Protein AF-A0A1H2SI78-F1 (afdb_monomer_lite)

pLDDT: mean 74.06, std 15.13, range [45.38, 96.56]

Secondary structure (DSSP, 8-state):
-------TTSTTS-EEEEE-TTS-EEEEEE--PPPPPP--------------------PPPP-

Radius of gyration: 33.5 Å; chains: 1; bounding box: 70×48×79 Å

Foldseek 3Di:
DDDPDPDPVCPPFPWDFDADPVRHTPDIDGDDDDDDPDDPPDPPPPPPPDDDPPPDDDDDDDD

Sequence (63 aa):
MSIEQYDPLFDDIPWDIITDDSGKVIGEVYMILPDPPPRRRQNKWGTITTLPRMNMLKRPSSE

Structure (mmCIF, N/CA/C/O backbone):
data_AF-A0A1H2SI78-F1
#
_entry.id   AF-A0A1H2SI78-F1
#
loop_
_atom_site.group_PDB
_atom_site.id
_atom_site.type_symbol
_atom_site.label_atom_id
_atom_site.label_alt_id
_atom_site.label_comp_id
_atom_site.label_asym_id
_atom_site.label_entity_id
_atom_site.label_seq_id
_atom_site.pdbx_PDB_ins_code
_atom_site.Cartn_x
_atom_site.Cartn_y
_atom_site.Cartn_z
_atom_site.occupancy
_atom_site.B_iso_or_equiv
_atom_site.auth_seq_id
_atom_site.auth_comp_id
_atom_site.auth_asym_id
_atom_site.auth_atom_id
_atom_site.pdbx_PDB_model_num
ATOM 1 N N . MET A 1 1 ? -5.132 22.250 18.133 1.00 45.38 1 MET A N 1
ATOM 2 C CA . MET A 1 1 ? -5.359 21.499 16.885 1.00 45.38 1 MET A CA 1
ATOM 3 C C . MET A 1 1 ? -4.033 21.498 16.161 1.00 45.38 1 MET A C 1
ATOM 5 O O . MET A 1 1 ? -3.626 22.549 15.684 1.00 45.38 1 MET A O 1
ATOM 9 N N . SER A 1 2 ? -3.293 20.397 16.234 1.00 52.12 2 SER A N 1
ATOM 10 C CA . SER A 1 2 ? -2.038 20.267 15.496 1.00 52.12 2 SER A CA 1
ATOM 11 C C . SER A 1 2 ? -2.402 20.102 14.026 1.00 52.12 2 SER A C 1
ATOM 13 O O . SER A 1 2 ? -3.214 19.243 13.698 1.00 52.12 2 SER A O 1
ATOM 15 N N . ILE A 1 3 ? -1.880 20.970 13.166 1.00 59.31 3 ILE A N 1
ATOM 16 C CA . ILE A 1 3 ? -1.922 20.753 11.723 1.00 59.31 3 ILE A CA 1
ATOM 17 C C . ILE A 1 3 ? -0.993 19.575 11.447 1.00 59.31 3 ILE A C 1
ATOM 19 O O . ILE A 1 3 ? 0.220 19.699 11.591 1.00 59.31 3 ILE A O 1
ATOM 23 N N . GLU A 1 4 ? -1.557 18.408 11.150 1.00 64.12 4 GLU A N 1
ATOM 24 C CA . GLU A 1 4 ? -0.760 17.323 10.593 1.00 64.12 4 GLU A CA 1
ATOM 25 C C . GLU A 1 4 ? -0.269 17.801 9.231 1.00 64.12 4 GLU A C 1
ATOM 27 O O . GLU A 1 4 ? -1.040 18.023 8.296 1.00 64.12 4 GLU A O 1
ATOM 32 N N . GLN A 1 5 ? 1.020 18.116 9.183 1.00 70.75 5 GLN A N 1
ATOM 33 C CA . GLN A 1 5 ? 1.690 18.561 7.982 1.00 70.75 5 GLN A CA 1
ATOM 34 C C . GLN A 1 5 ? 1.741 17.359 7.040 1.00 70.75 5 GLN A C 1
ATOM 36 O O . GLN A 1 5 ? 2.508 16.431 7.273 1.00 70.75 5 GLN A O 1
ATOM 41 N N . TYR A 1 6 ? 0.876 17.367 6.026 1.00 72.00 6 TYR A N 1
ATOM 42 C CA . TYR A 1 6 ? 0.866 16.367 4.965 1.00 72.00 6 TYR A CA 1
ATOM 43 C C . TYR A 1 6 ? 2.261 16.335 4.331 1.00 72.00 6 TYR A C 1
ATOM 45 O O . TYR A 1 6 ? 2.737 17.376 3.867 1.00 72.00 6 TYR A O 1
ATOM 53 N N . ASP A 1 7 ? 2.943 15.193 4.414 1.00 77.00 7 ASP A N 1
A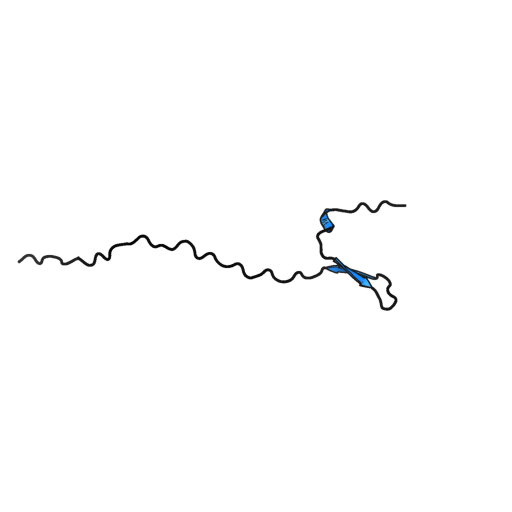TOM 54 C CA . ASP A 1 7 ? 4.289 15.021 3.877 1.00 77.00 7 ASP A CA 1
ATOM 55 C C . ASP A 1 7 ? 4.182 14.454 2.454 1.00 77.00 7 ASP A C 1
ATOM 57 O O . ASP A 1 7 ? 3.907 13.261 2.301 1.00 77.00 7 ASP A O 1
ATOM 61 N N . PRO A 1 8 ? 4.437 15.274 1.413 1.00 82.00 8 PRO A N 1
ATOM 62 C CA . PRO A 1 8 ? 4.265 14.865 0.020 1.00 82.00 8 PRO A CA 1
ATOM 63 C C . PRO A 1 8 ? 5.146 13.679 -0.382 1.00 82.00 8 PRO A C 1
ATOM 65 O O . PRO A 1 8 ? 4.933 13.078 -1.431 1.00 82.00 8 PRO A O 1
ATOM 68 N N . LEU A 1 9 ? 6.175 13.355 0.412 1.00 80.25 9 LEU A N 1
ATOM 69 C CA . LEU A 1 9 ? 7.049 12.214 0.160 1.00 80.25 9 LEU A CA 1
ATOM 70 C C . LEU A 1 9 ? 6.304 10.875 0.256 1.00 80.25 9 LEU A C 1
ATOM 72 O O . LEU A 1 9 ? 6.731 9.899 -0.361 1.00 80.25 9 LEU A O 1
ATOM 76 N N . PHE A 1 10 ? 5.221 10.822 1.034 1.00 75.62 10 PHE A N 1
ATOM 77 C CA . PHE A 1 10 ? 4.505 9.586 1.341 1.00 75.62 10 PHE A CA 1
A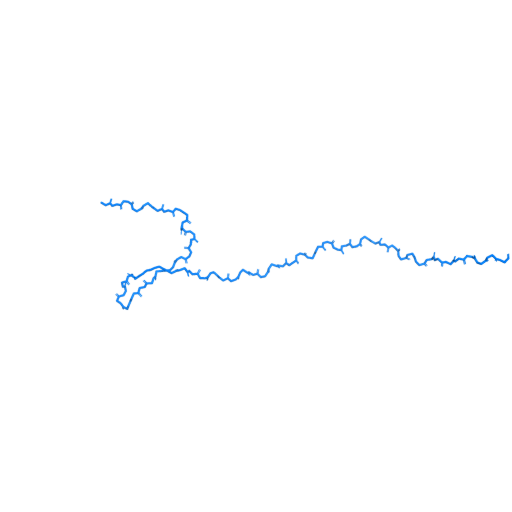TOM 78 C C . PHE A 1 10 ? 3.173 9.441 0.585 1.00 75.62 10 PHE A C 1
ATOM 80 O O . PHE A 1 10 ? 2.556 8.383 0.682 1.00 75.62 10 PHE A O 1
ATOM 87 N N . ASP A 1 11 ? 2.774 10.437 -0.215 1.00 78.69 11 ASP A N 1
ATOM 88 C CA . ASP A 1 11 ? 1.501 10.463 -0.961 1.00 78.69 11 ASP A CA 1
ATOM 89 C C . ASP A 1 11 ? 1.370 9.324 -1.981 1.00 78.69 11 ASP A C 1
ATOM 91 O O . ASP A 1 11 ? 0.292 8.764 -2.168 1.00 78.69 11 ASP A O 1
ATOM 95 N N . ASP A 1 12 ? 2.478 8.966 -2.631 1.00 80.56 12 ASP A N 1
ATOM 96 C CA . ASP A 1 12 ? 2.507 7.942 -3.681 1.00 80.56 12 ASP A CA 1
ATOM 97 C C . ASP A 1 12 ? 2.713 6.522 -3.128 1.00 80.56 12 ASP A C 1
ATOM 99 O O . ASP A 1 12 ? 2.781 5.550 -3.892 1.00 80.56 12 ASP A O 1
ATOM 103 N N . ILE A 1 13 ? 2.863 6.370 -1.808 1.00 81.88 13 ILE A N 1
ATOM 104 C CA . ILE A 1 13 ? 3.071 5.056 -1.210 1.00 81.88 13 ILE A CA 1
ATOM 105 C C . ILE A 1 13 ? 1.712 4.367 -1.059 1.00 81.88 13 ILE A C 1
ATOM 107 O O . ILE A 1 13 ? 0.817 4.915 -0.416 1.00 81.88 13 ILE A O 1
ATOM 111 N N . PRO A 1 14 ? 1.540 3.152 -1.608 1.00 85.56 14 PRO A N 1
ATOM 112 C CA . PRO A 1 14 ? 0.277 2.430 -1.554 1.00 85.56 14 PRO A CA 1
ATOM 113 C C . PRO A 1 14 ? 0.092 1.805 -0.164 1.00 85.56 14 PRO A C 1
ATOM 115 O O . PRO A 1 14 ? 0.276 0.602 0.023 1.00 85.56 14 PRO A O 1
ATOM 118 N N . TRP A 1 15 ? -0.201 2.638 0.829 1.00 86.06 15 TRP A N 1
ATOM 119 C CA . TRP A 1 15 ? -0.615 2.201 2.155 1.00 86.06 15 TRP A CA 1
ATOM 120 C C . TRP A 1 15 ? -2.092 1.819 2.131 1.00 86.06 15 TRP A C 1
ATOM 122 O O . TRP A 1 15 ? -2.908 2.516 1.530 1.00 86.06 15 TRP A O 1
ATOM 132 N N . ASP A 1 16 ? -2.434 0.730 2.809 1.00 88.19 16 ASP A N 1
ATOM 133 C CA . ASP A 1 16 ? -3.822 0.352 3.065 1.00 88.19 16 ASP A CA 1
ATOM 134 C C . ASP A 1 16 ? -4.119 0.422 4.566 1.00 88.19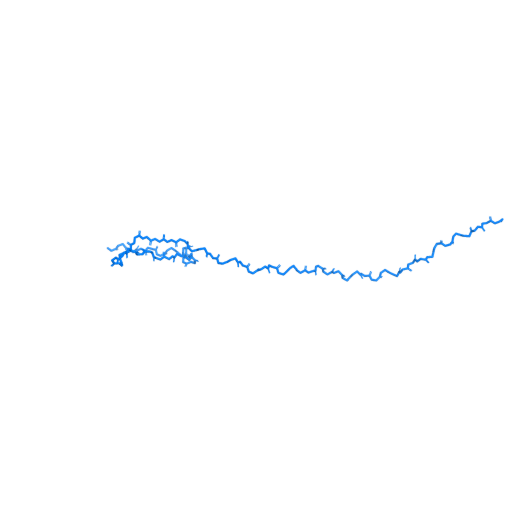 16 ASP A C 1
ATOM 136 O O . ASP A 1 16 ? -3.256 0.114 5.398 1.00 88.19 16 ASP A O 1
ATOM 140 N N . ILE A 1 17 ? -5.337 0.837 4.914 1.00 91.06 17 ILE A N 1
ATOM 141 C CA . ILE A 1 17 ? -5.764 0.994 6.306 1.00 91.06 17 ILE A CA 1
ATOM 142 C C . ILE A 1 17 ? -6.347 -0.331 6.779 1.00 91.06 17 ILE A C 1
ATOM 144 O O . ILE A 1 17 ? -7.318 -0.841 6.224 1.00 91.06 17 ILE A O 1
ATOM 148 N N . ILE A 1 18 ? -5.791 -0.859 7.862 1.00 93.50 18 ILE A N 1
ATOM 149 C CA . ILE A 1 18 ? -6.290 -2.075 8.501 1.00 93.50 18 ILE A CA 1
ATOM 150 C C . ILE A 1 18 ? -7.149 -1.719 9.710 1.00 93.50 18 ILE A C 1
ATOM 152 O O . ILE A 1 18 ? -6.759 -0.938 10.585 1.00 93.50 18 ILE A O 1
ATOM 156 N N . THR A 1 19 ? -8.333 -2.324 9.758 1.00 96.56 19 THR A N 1
ATOM 157 C CA . THR A 1 19 ? -9.302 -2.173 10.845 1.00 96.56 19 THR A CA 1
ATOM 158 C C . THR A 1 19 ? -9.503 -3.486 11.586 1.00 96.56 19 THR A C 1
ATOM 160 O O . THR A 1 19 ? -9.405 -4.560 10.992 1.00 96.56 19 THR A O 1
ATOM 163 N N . ASP A 1 20 ? -9.823 -3.397 12.874 1.00 95.00 20 ASP A N 1
ATOM 164 C CA . ASP A 1 20 ? -10.315 -4.538 13.643 1.00 95.00 20 ASP A CA 1
ATOM 165 C C . ASP A 1 20 ? -11.776 -4.885 13.300 1.00 95.00 20 ASP A C 1
ATOM 167 O O . ASP A 1 20 ? -12.441 -4.222 12.500 1.00 95.00 20 ASP A O 1
ATOM 171 N N . ASP A 1 21 ? -12.288 -5.922 13.956 1.00 96.31 21 ASP A N 1
ATOM 172 C CA . ASP A 1 21 ? -13.639 -6.468 13.804 1.00 96.31 21 ASP A CA 1
ATOM 173 C C . ASP A 1 21 ? -14.750 -5.444 14.109 1.00 96.31 21 ASP A C 1
ATOM 175 O O . ASP A 1 21 ? -15.894 -5.607 13.685 1.00 96.31 21 ASP A O 1
ATOM 179 N N . SER A 1 22 ? -14.425 -4.391 14.866 1.00 96.44 22 SER A N 1
ATOM 180 C CA . SER A 1 22 ? -15.335 -3.298 15.219 1.00 96.44 22 SER A CA 1
ATOM 181 C C . SER A 1 22 ? -15.279 -2.124 14.235 1.00 96.44 22 SER A C 1
ATOM 183 O O . SER A 1 22 ? -16.039 -1.165 14.379 1.00 96.44 22 SER A O 1
ATOM 185 N N . GLY A 1 23 ? -14.400 -2.193 13.231 1.00 93.44 23 GLY A N 1
ATOM 186 C CA . GLY A 1 23 ? -14.138 -1.115 12.280 1.00 93.44 23 GLY A CA 1
ATOM 187 C C . GLY A 1 23 ? -13.186 -0.042 12.814 1.00 93.44 23 GLY A C 1
ATOM 188 O O . GLY A 1 23 ? -13.052 1.018 12.203 1.00 93.44 23 GLY A O 1
ATOM 189 N N . LYS A 1 24 ? -12.518 -0.280 13.949 1.00 95.56 24 LYS A N 1
ATOM 190 C CA . LYS A 1 24 ? -11.534 0.651 14.505 1.00 95.56 24 LYS A CA 1
ATOM 191 C C . LYS A 1 24 ? -10.197 0.471 13.792 1.00 95.56 24 LYS A C 1
ATOM 193 O O . LYS A 1 24 ? -9.708 -0.646 13.652 1.00 95.56 24 LYS A O 1
ATOM 198 N N . VAL A 1 25 ? -9.579 1.580 13.388 1.00 94.50 25 VAL A N 1
ATOM 199 C CA . VAL A 1 25 ? -8.251 1.580 12.758 1.00 94.50 25 VAL A CA 1
ATOM 200 C C 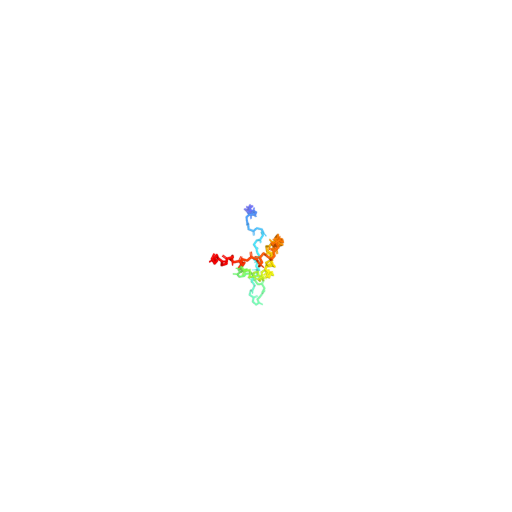. VAL A 1 25 ? -7.201 1.073 13.745 1.00 94.50 25 VAL A C 1
ATOM 202 O O . VAL A 1 25 ? -7.063 1.608 14.849 1.00 94.50 25 VAL A O 1
ATOM 205 N N . ILE A 1 26 ? -6.467 0.041 13.333 1.00 93.69 26 ILE A N 1
ATOM 206 C CA . ILE A 1 26 ? -5.380 -0.570 14.111 1.00 93.69 26 ILE A CA 1
ATOM 207 C C . ILE A 1 26 ? -4.000 -0.316 13.500 1.00 93.69 26 ILE A C 1
ATOM 209 O O . ILE A 1 26 ? -2.998 -0.522 14.183 1.00 93.69 26 ILE A O 1
ATOM 213 N N . GLY A 1 27 ? -3.931 0.162 12.255 1.00 90.56 27 GLY A N 1
ATOM 214 C CA . GLY A 1 27 ? -2.679 0.569 11.629 1.00 90.56 27 GLY A CA 1
ATOM 215 C C . GLY A 1 27 ? -2.767 0.725 10.115 1.00 90.56 27 GLY A C 1
ATOM 216 O O . GLY A 1 27 ? -3.853 0.775 9.534 1.00 90.56 27 GLY A O 1
ATOM 217 N N . GLU A 1 28 ? -1.589 0.757 9.502 1.00 90.88 28 GLU A N 1
ATOM 218 C CA . GLU A 1 28 ? -1.373 0.901 8.063 1.00 90.88 28 GLU A CA 1
ATOM 219 C C . GLU A 1 28 ? -0.413 -0.198 7.592 1.00 90.88 28 GLU A C 1
ATOM 221 O O . GLU A 1 28 ? 0.518 -0.577 8.312 1.00 90.88 28 GLU A O 1
ATOM 226 N N . VAL A 1 29 ? -0.638 -0.737 6.393 1.00 89.06 29 VAL A N 1
ATOM 227 C CA . VAL A 1 29 ? 0.192 -1.798 5.807 1.00 89.06 29 VAL A CA 1
ATOM 228 C C . VAL A 1 29 ? 0.635 -1.436 4.395 1.00 89.06 29 VAL A C 1
ATOM 230 O O . VAL A 1 29 ? -0.130 -0.877 3.615 1.00 89.06 29 VAL A O 1
ATOM 233 N N . TYR A 1 30 ? 1.891 -1.748 4.065 1.00 87.06 30 TYR A N 1
ATOM 234 C CA . TYR A 1 30 ? 2.440 -1.514 2.732 1.00 87.06 30 TYR A CA 1
ATOM 235 C C . TYR A 1 30 ? 1.889 -2.545 1.746 1.00 87.06 30 TYR A C 1
ATOM 237 O O . TYR A 1 30 ? 2.034 -3.753 1.966 1.00 87.06 30 TYR A O 1
ATOM 245 N N . MET A 1 31 ? 1.305 -2.088 0.639 1.00 84.50 31 MET A N 1
ATOM 246 C CA . MET A 1 31 ? 0.830 -2.979 -0.414 1.00 84.50 31 MET A CA 1
ATOM 247 C C . MET A 1 31 ? 1.967 -3.387 -1.354 1.00 84.50 31 MET A C 1
ATOM 249 O O . MET A 1 31 ? 2.719 -2.558 -1.868 1.00 84.50 31 MET A O 1
ATOM 253 N N . ILE A 1 32 ? 2.056 -4.686 -1.639 1.00 82.75 32 ILE A N 1
ATOM 254 C CA . ILE A 1 32 ? 2.975 -5.204 -2.653 1.00 82.75 32 ILE A CA 1
ATOM 255 C C . ILE A 1 32 ? 2.414 -4.845 -4.031 1.00 82.75 32 ILE A C 1
ATOM 257 O O . ILE A 1 32 ? 1.348 -5.323 -4.422 1.00 82.75 32 ILE A O 1
ATOM 261 N N . LEU A 1 33 ? 3.139 -4.006 -4.770 1.00 79.81 33 LEU A N 1
ATOM 262 C CA . LEU A 1 33 ? 2.804 -3.690 -6.155 1.00 79.81 33 LEU A CA 1
ATOM 263 C C . LEU A 1 33 ? 2.991 -4.933 -7.042 1.00 79.81 33 LEU A C 1
ATOM 265 O O . LEU A 1 33 ? 3.935 -5.698 -6.827 1.00 79.81 33 LEU A O 1
ATOM 269 N N . PRO A 1 34 ? 2.121 -5.150 -8.045 1.00 81.62 34 PRO A N 1
ATOM 270 C CA . PRO A 1 34 ? 2.285 -6.258 -8.975 1.00 81.62 34 PRO A CA 1
ATOM 271 C C . PRO A 1 34 ? 3.607 -6.134 -9.737 1.00 81.62 34 PRO A C 1
ATOM 273 O O . PRO A 1 34 ? 4.056 -5.026 -10.049 1.00 81.62 34 PRO A O 1
ATOM 276 N N . ASP A 1 35 ? 4.200 -7.279 -10.080 1.00 81.19 35 ASP A N 1
ATOM 277 C CA . ASP A 1 35 ? 5.424 -7.303 -10.874 1.00 81.19 35 ASP A CA 1
ATOM 278 C C . ASP A 1 35 ? 5.211 -6.548 -12.196 1.00 81.19 35 ASP A C 1
ATOM 280 O O . ASP A 1 35 ? 4.221 -6.786 -12.904 1.00 81.19 35 ASP A O 1
ATOM 284 N N . PRO A 1 36 ? 6.129 -5.638 -12.571 1.00 82.44 36 PRO A N 1
ATOM 285 C CA . PRO A 1 36 ? 6.015 -4.942 -13.836 1.00 82.44 36 PRO A CA 1
ATOM 286 C C . PRO A 1 36 ? 6.087 -5.951 -14.991 1.00 82.44 36 PRO A C 1
ATOM 288 O O . PRO A 1 36 ? 6.810 -6.951 -14.910 1.00 82.44 36 PRO A O 1
ATOM 291 N N . PRO A 1 37 ? 5.387 -5.689 -16.108 1.00 83.31 37 PRO A N 1
ATOM 292 C CA . PRO A 1 37 ? 5.415 -6.582 -17.253 1.00 83.31 37 PRO A CA 1
ATOM 293 C C . PRO A 1 37 ? 6.856 -6.797 -17.748 1.00 83.31 37 PRO A C 1
ATOM 295 O O . PRO A 1 37 ? 7.664 -5.859 -17.739 1.00 83.31 37 PRO A O 1
ATOM 298 N N . PRO A 1 38 ? 7.198 -8.009 -18.228 1.00 85.19 38 PRO A N 1
ATOM 299 C CA . PRO A 1 38 ? 8.539 -8.310 -18.706 1.00 85.19 38 PRO A CA 1
ATOM 300 C C . PRO A 1 38 ? 8.988 -7.303 -19.765 1.00 85.19 38 PRO A C 1
ATOM 302 O O . PRO A 1 38 ? 8.336 -7.113 -20.796 1.00 85.19 38 PRO A O 1
ATOM 305 N N . ARG A 1 39 ? 10.138 -6.662 -19.537 1.00 82.31 39 ARG A N 1
ATOM 306 C CA . ARG A 1 39 ? 10.712 -5.720 -20.502 1.00 82.31 39 ARG A CA 1
ATOM 307 C C . ARG A 1 39 ? 11.002 -6.469 -21.804 1.00 82.31 39 ARG A C 1
ATOM 309 O O . ARG A 1 39 ? 11.8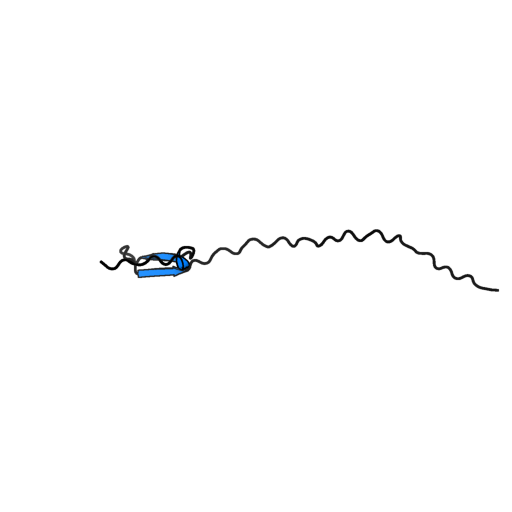82 -7.331 -21.835 1.00 82.31 39 ARG A O 1
ATOM 316 N N . ARG A 1 40 ? 10.304 -6.130 -22.898 1.00 79.94 40 ARG A N 1
ATOM 317 C CA . ARG A 1 40 ? 10.649 -6.642 -24.235 1.00 79.94 40 ARG A CA 1
ATOM 318 C C . ARG A 1 40 ? 12.093 -6.250 -24.524 1.00 79.94 40 ARG A C 1
ATOM 320 O O . ARG A 1 40 ? 12.401 -5.069 -24.675 1.00 79.94 40 ARG A O 1
ATOM 327 N N . ARG A 1 41 ? 12.990 -7.237 -24.584 1.00 76.25 41 ARG A N 1
ATOM 328 C CA . ARG A 1 41 ? 14.357 -7.014 -25.057 1.00 76.25 41 ARG A CA 1
ATOM 329 C C . ARG A 1 41 ? 14.237 -6.480 -26.480 1.00 76.25 41 ARG A C 1
ATOM 331 O O . ARG A 1 41 ? 13.741 -7.177 -27.357 1.00 76.25 41 ARG A O 1
ATOM 338 N N . GLN A 1 42 ? 14.646 -5.235 -26.703 1.00 72.44 42 GLN A N 1
ATOM 339 C CA . GLN A 1 42 ? 14.899 -4.764 -28.054 1.00 72.44 42 GLN A CA 1
ATOM 340 C C . GLN A 1 42 ? 16.048 -5.611 -28.591 1.00 72.44 42 GLN A C 1
ATOM 342 O O . GLN A 1 42 ? 17.169 -5.565 -28.076 1.00 72.44 42 GLN A O 1
ATOM 347 N N . ASN A 1 43 ? 15.746 -6.443 -29.583 1.00 69.81 43 ASN A N 1
ATOM 348 C CA . ASN A 1 43 ? 16.755 -7.136 -30.360 1.00 69.81 43 ASN A CA 1
ATOM 349 C C . ASN A 1 43 ? 17.603 -6.029 -30.978 1.00 69.81 43 ASN A C 1
ATOM 351 O O . ASN A 1 43 ? 17.128 -5.277 -31.828 1.00 69.81 43 ASN A O 1
ATOM 355 N N . LYS A 1 44 ? 18.818 -5.865 -30.457 1.00 61.91 44 LYS A N 1
ATOM 356 C CA . LYS A 1 44 ? 19.784 -4.889 -30.946 1.00 61.91 44 LYS A CA 1
ATOM 357 C C . LYS A 1 44 ? 19.883 -5.069 -32.455 1.00 61.91 44 LYS A C 1
ATOM 359 O O . LYS A 1 44 ? 20.024 -6.202 -32.909 1.00 61.91 44 LYS A O 1
ATOM 364 N N . TRP A 1 45 ? 19.757 -3.958 -33.174 1.00 56.97 45 TRP A N 1
ATOM 365 C CA . TRP A 1 45 ? 19.929 -3.806 -34.614 1.00 56.97 45 TRP A CA 1
ATOM 366 C C . TRP A 1 45 ? 21.045 -4.718 -35.140 1.00 56.97 45 TRP A C 1
ATOM 368 O O . TRP A 1 45 ? 22.229 -4.398 -35.085 1.00 56.97 45 TRP A O 1
ATOM 378 N N . GLY A 1 46 ? 20.634 -5.899 -35.586 1.00 61.00 46 GLY A N 1
ATOM 379 C CA . GLY A 1 46 ? 21.466 -6.927 -36.182 1.00 61.00 46 GLY A CA 1
ATOM 380 C C . GLY A 1 46 ? 21.157 -7.028 -37.664 1.00 61.00 46 GLY A C 1
ATOM 381 O O . GLY A 1 46 ? 20.974 -8.129 -38.167 1.00 61.00 46 GLY A O 1
ATOM 382 N N . THR A 1 47 ? 21.072 -5.897 -38.369 1.00 52.31 47 THR A N 1
ATOM 383 C CA . THR A 1 47 ? 21.284 -5.921 -39.817 1.00 52.31 47 THR A CA 1
ATOM 384 C C . THR A 1 47 ? 22.787 -5.962 -40.006 1.00 52.31 47 THR A C 1
ATOM 386 O O . THR A 1 47 ? 23.465 -4.939 -40.061 1.00 52.31 47 THR A O 1
ATOM 389 N N . ILE A 1 48 ? 23.305 -7.185 -39.994 1.00 52.34 48 ILE A N 1
ATOM 390 C CA . ILE A 1 48 ? 24.648 -7.516 -40.441 1.00 52.34 48 ILE A CA 1
ATOM 391 C C . ILE A 1 48 ? 24.752 -6.944 -41.854 1.00 52.34 48 ILE A C 1
ATOM 393 O O . ILE A 1 48 ? 24.070 -7.413 -42.765 1.00 52.34 48 ILE A O 1
ATOM 397 N N . THR A 1 49 ? 25.539 -5.882 -42.015 1.00 51.69 49 THR A N 1
ATOM 398 C CA . THR A 1 49 ? 25.933 -5.356 -43.317 1.00 51.69 49 THR A CA 1
ATOM 399 C C . THR A 1 49 ? 26.407 -6.531 -44.157 1.00 51.69 49 THR A C 1
ATOM 401 O O . THR A 1 49 ? 27.308 -7.263 -43.753 1.00 51.69 49 THR A O 1
ATOM 404 N N . THR A 1 50 ? 25.742 -6.737 -45.287 1.00 58.62 50 THR A N 1
ATOM 405 C CA . THR A 1 50 ? 26.037 -7.716 -46.326 1.00 58.62 50 THR A CA 1
ATOM 406 C C . THR A 1 50 ? 27.548 -7.873 -46.522 1.00 58.62 50 THR A C 1
ATOM 408 O O . THR A 1 50 ? 28.172 -7.062 -47.199 1.00 58.62 50 THR A O 1
ATOM 411 N N . LEU A 1 51 ? 28.156 -8.911 -45.943 1.0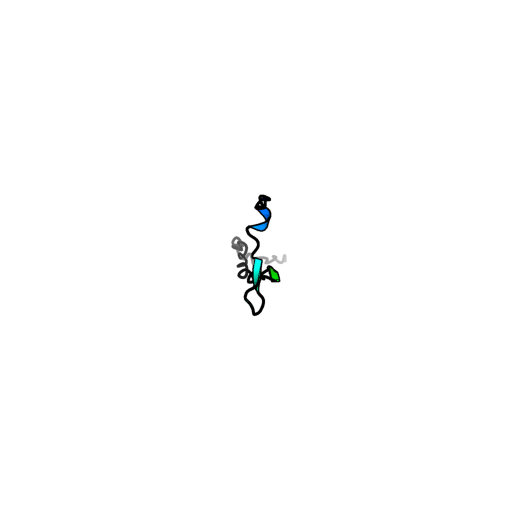0 56.09 51 LEU A N 1
ATOM 412 C CA . LEU A 1 51 ? 29.472 -9.361 -46.382 1.00 56.09 51 LEU A CA 1
ATOM 413 C C . LEU A 1 51 ? 29.228 -10.297 -47.567 1.00 56.09 51 LEU A C 1
ATOM 415 O O . LEU A 1 51 ? 28.607 -11.349 -47.379 1.00 56.09 51 LEU A O 1
ATOM 419 N N . PRO A 1 52 ? 29.654 -9.950 -48.795 1.00 51.06 52 PRO A N 1
ATOM 420 C CA . PRO A 1 52 ? 29.598 -10.906 -49.879 1.00 51.06 52 PRO A CA 1
ATOM 421 C C . PRO A 1 52 ? 30.511 -12.075 -49.509 1.00 51.06 52 PRO A C 1
ATOM 423 O O . PRO A 1 52 ? 31.669 -11.908 -49.128 1.00 51.06 52 PRO A O 1
ATOM 426 N N . ARG A 1 53 ? 29.942 -13.273 -49.603 1.00 55.44 53 ARG A N 1
ATOM 427 C CA . ARG A 1 53 ? 30.591 -14.574 -49.466 1.00 55.44 53 ARG A CA 1
ATOM 428 C C . ARG A 1 53 ? 31.778 -14.668 -50.436 1.00 55.44 53 ARG A C 1
ATOM 430 O O . ARG A 1 53 ? 31.625 -15.154 -51.552 1.00 55.44 53 ARG A O 1
ATOM 437 N N . MET A 1 54 ? 32.959 -14.204 -50.034 1.00 48.25 54 MET A N 1
ATOM 438 C CA . MET A 1 54 ? 34.190 -14.370 -50.809 1.00 48.25 54 MET A CA 1
ATOM 439 C C . MET A 1 54 ? 34.801 -15.745 -50.526 1.00 48.25 54 MET A C 1
ATOM 441 O O . MET A 1 54 ? 35.786 -15.882 -49.809 1.00 48.25 54 MET A O 1
ATOM 445 N N . ASN A 1 55 ? 34.215 -16.780 -51.126 1.00 59.00 55 ASN A N 1
ATOM 446 C CA . ASN A 1 55 ? 34.873 -18.073 -51.287 1.00 59.00 55 ASN A CA 1
ATOM 447 C C . ASN A 1 55 ? 35.649 -18.068 -52.608 1.00 59.00 55 ASN A C 1
ATOM 449 O O . ASN A 1 55 ? 35.165 -18.625 -53.585 1.00 59.00 55 ASN A O 1
ATOM 453 N N . MET A 1 56 ? 36.832 -17.452 -52.660 1.00 61.38 56 MET A N 1
ATOM 454 C CA . MET A 1 56 ? 37.781 -17.650 -53.766 1.00 61.38 56 MET A CA 1
ATOM 455 C C . MET A 1 56 ? 39.221 -17.517 -53.261 1.00 61.38 56 MET A C 1
ATOM 457 O O . MET A 1 56 ? 39.859 -16.485 -53.425 1.00 61.38 56 MET A O 1
ATOM 461 N N . LEU A 1 57 ? 39.749 -18.586 -52.662 1.00 59.09 57 LEU A N 1
ATOM 462 C CA . LEU A 1 57 ? 41.194 -18.783 -52.541 1.00 59.09 57 LEU A CA 1
ATOM 463 C C . LEU A 1 57 ? 41.551 -20.104 -53.235 1.00 59.09 57 LEU A C 1
ATOM 465 O O . LEU A 1 57 ? 41.656 -21.152 -52.603 1.00 59.09 57 LEU A O 1
ATOM 469 N N . LYS A 1 58 ? 41.703 -20.073 -54.563 1.00 59.97 58 LYS A N 1
ATOM 470 C CA . LYS A 1 58 ? 42.477 -21.101 -55.269 1.00 59.97 58 LYS A CA 1
ATOM 471 C C . LYS A 1 58 ? 43.889 -20.551 -55.444 1.00 59.97 58 LYS A C 1
ATOM 473 O O . LYS A 1 58 ? 44.080 -19.566 -56.149 1.00 59.97 58 LYS A O 1
ATOM 478 N N . ARG A 1 59 ? 44.858 -21.158 -54.754 1.00 64.94 59 ARG A N 1
ATOM 479 C CA . ARG A 1 59 ? 46.287 -20.906 -54.987 1.00 64.94 59 ARG A CA 1
ATOM 480 C C . ARG A 1 59 ? 46.643 -21.466 -56.372 1.00 64.94 59 ARG A C 1
ATOM 482 O O . ARG A 1 59 ? 46.241 -22.599 -56.639 1.00 64.94 59 ARG A O 1
ATOM 489 N N . PRO A 1 60 ? 47.376 -20.749 -57.234 1.00 61.03 60 PRO A N 1
ATOM 490 C CA . PRO A 1 60 ? 47.987 -21.382 -58.393 1.00 61.03 60 PRO A CA 1
ATOM 491 C C . PRO A 1 60 ? 49.183 -22.225 -57.930 1.00 61.03 60 PRO A C 1
ATOM 493 O O . PRO A 1 60 ? 50.058 -21.736 -57.217 1.00 61.03 60 PRO A O 1
ATOM 496 N N . SER A 1 61 ? 49.193 -23.504 -58.303 1.00 54.69 61 SER A N 1
ATOM 497 C CA . SER A 1 61 ? 50.393 -24.338 -58.298 1.00 54.69 61 SER A CA 1
ATOM 498 C C . SER A 1 61 ? 51.313 -23.848 -59.413 1.00 54.69 61 SER A C 1
ATOM 500 O O . SER A 1 61 ? 50.906 -23.838 -60.574 1.00 54.69 61 SER A O 1
ATOM 502 N N . SER A 1 62 ? 52.516 -23.408 -59.061 1.00 59.81 62 SER A N 1
ATOM 503 C CA . SER A 1 62 ? 53.606 -23.208 -60.013 1.00 59.81 62 SER A CA 1
ATOM 504 C C . SER A 1 62 ? 54.237 -24.566 -60.319 1.00 59.81 62 SER A C 1
ATOM 506 O O . SER A 1 62 ? 54.694 -25.237 -59.391 1.00 59.81 62 SER A O 1
ATOM 508 N N . GLU A 1 63 ? 54.202 -24.950 -61.591 1.00 55.50 63 GLU A N 1
ATOM 509 C CA . GLU A 1 63 ? 55.019 -26.014 -62.186 1.00 55.50 63 GLU A CA 1
ATOM 510 C C . GLU A 1 63 ? 56.370 -25.435 -62.628 1.00 55.50 63 GLU A C 1
ATOM 512 O O . GLU A 1 63 ? 56.378 -24.254 -63.061 1.00 55.50 63 GLU A O 1
#